Protein AF-N1UEZ7-F1 (afdb_monomer_lite)

pLDDT: mean 75.3, std 21.38, range [34.44, 98.44]

InterPro domains:
  IPR041517 Protease Do-like, PDZ domain [PF17815] (34-165)
  IPR046449 Protease Do-like, PDZ domain superfamily [G3DSA:3.20.190.20] (26-166)

Organism: NCBI:txid1049986

Radius of gyration: 21.27 Å; chains: 1; bounding box: 58×35×59 Å

Secondary structure (DSSP, 8-state):
-EEEEEEEETTEEEEEEEE----HHHHHHH-TT----EEETTEEEEE--HHHHHH-TTS-HHHHHHHHHHTTS-TTS-SSS-EEEEEE---TTTGGGGGGTTPBEEEETTB--SSHHHHHHHHHHHTTSEEEEEETTEEEEEEEEHHHHHHHHHHHHHHH--PPP-

Sequence (166 aa):
MILLRFLLQKRKNHKIEGTLKRIPTLDLYRQQNKSSSFLSGGLLFQPVNRALVGGDSRLESSLRYHYSYYIQDELYRFTDRDILLSGIYPDPLNSKYSGYRYKILESINDRTPSDLEDLKSLWKKFYGGTISLKFRGVNLPIVLDQDTIDKINIRIKKRFDVEADE

Foldseek 3Di:
DWDWDWDQDPNDTDTDIDDDDDDVVVVLVVPPPDQDWAAWLQFIKTQDHPVVLPPDPPQPPVLVVVVVVVVVPDPPPRGFAWMASQGGDDDPLCPVVRVRHGFTWQDKVPHRQRGPVSVLVVCVVCAQAKIWIDTPPDPHTDIDGNVSRVVSQVVCCVPPVDHHDD

Structure (mmCIF, N/CA/C/O backbone):
data_AF-N1UEZ7-F1
#
_entry.id   AF-N1UEZ7-F1
#
loop_
_atom_site.group_PDB
_atom_site.id
_atom_site.type_symbol
_atom_site.label_atom_id
_atom_site.label_alt_id
_atom_site.label_comp_id
_atom_site.label_asym_id
_atom_site.label_entity_id
_atom_site.label_seq_id
_atom_site.pdbx_PDB_ins_code
_atom_site.Cartn_x
_atom_site.Cartn_y
_atom_site.Cartn_z
_atom_site.occupancy
_atom_site.B_iso_or_equiv
_atom_site.auth_seq_id
_atom_site.auth_comp_id
_atom_site.auth_asym_id
_atom_site.auth_atom_id
_atom_site.pdbx_PDB_model_num
ATOM 1 N N . MET A 1 1 ? 38.808 6.621 -15.821 1.00 39.09 1 MET A N 1
ATOM 2 C CA . MET A 1 1 ? 39.854 5.579 -15.912 1.00 39.09 1 MET A CA 1
ATOM 3 C C . MET A 1 1 ? 39.765 4.954 -17.300 1.00 39.09 1 MET A C 1
ATOM 5 O O . MET A 1 1 ? 38.702 4.449 -17.642 1.00 39.09 1 MET A O 1
ATOM 9 N N . ILE A 1 2 ? 40.796 5.114 -18.137 1.00 34.44 2 ILE A N 1
ATOM 10 C CA . ILE A 1 2 ? 40.825 4.639 -19.535 1.00 34.44 2 ILE A CA 1
ATOM 11 C C . ILE A 1 2 ? 41.289 3.180 -19.531 1.00 34.44 2 ILE A C 1
ATOM 13 O O . ILE A 1 2 ? 42.268 2.861 -18.860 1.00 34.44 2 ILE A O 1
ATOM 17 N N . LEU A 1 3 ? 40.592 2.301 -20.253 1.00 44.53 3 LEU A N 1
ATOM 18 C CA . LEU A 1 3 ? 41.006 0.911 -20.435 1.00 44.53 3 LEU A CA 1
ATOM 19 C C . LEU A 1 3 ? 41.335 0.679 -21.907 1.00 44.53 3 LEU A C 1
ATOM 21 O O . LEU A 1 3 ? 40.509 0.930 -22.783 1.00 44.53 3 LEU A O 1
ATOM 25 N N . LEU A 1 4 ? 42.537 0.177 -22.161 1.00 37.84 4 LEU A N 1
ATOM 26 C CA . LEU A 1 4 ? 42.994 -0.204 -23.486 1.00 37.84 4 LEU A CA 1
ATOM 27 C C . LEU A 1 4 ? 42.606 -1.666 -23.744 1.00 37.84 4 LEU A C 1
ATOM 29 O O . LEU A 1 4 ? 43.018 -2.545 -22.988 1.00 37.84 4 LEU A O 1
ATOM 33 N N . ARG A 1 5 ? 41.831 -1.953 -24.795 1.00 49.28 5 ARG A N 1
ATOM 34 C CA . ARG A 1 5 ? 41.598 -3.336 -25.247 1.00 49.28 5 ARG A CA 1
ATOM 35 C C . ARG A 1 5 ? 42.150 -3.527 -26.653 1.00 49.28 5 ARG A C 1
ATOM 37 O O . ARG A 1 5 ? 41.913 -2.713 -27.541 1.00 49.28 5 ARG A O 1
ATOM 44 N N . PHE A 1 6 ? 42.874 -4.626 -26.839 1.00 46.47 6 PHE A N 1
ATOM 45 C CA . PHE A 1 6 ? 43.307 -5.103 -28.145 1.00 46.47 6 PHE A CA 1
ATOM 46 C C . PHE A 1 6 ? 42.233 -6.032 -28.703 1.00 46.47 6 PHE A C 1
ATOM 48 O O . PHE A 1 6 ? 41.879 -7.024 -28.067 1.00 46.47 6 PHE A O 1
ATOM 55 N N . LEU A 1 7 ? 41.710 -5.706 -29.883 1.00 48.00 7 LEU A N 1
ATOM 56 C CA . LEU A 1 7 ? 40.833 -6.593 -30.643 1.00 48.00 7 LEU A CA 1
ATOM 57 C C . LEU A 1 7 ? 41.600 -7.140 -31.847 1.00 48.00 7 LEU A C 1
ATOM 59 O O . LEU A 1 7 ? 42.233 -6.394 -32.599 1.00 48.00 7 LEU A O 1
ATOM 63 N N . LEU A 1 8 ? 41.531 -8.458 -32.022 1.00 43.78 8 LEU A N 1
ATOM 64 C CA . LEU A 1 8 ? 42.061 -9.163 -33.183 1.00 43.78 8 LEU A CA 1
ATOM 65 C C . LEU A 1 8 ? 40.920 -9.393 -34.170 1.00 43.78 8 LEU A C 1
ATOM 67 O O . LEU A 1 8 ? 40.108 -10.298 -34.003 1.00 43.78 8 LEU A O 1
ATOM 71 N N . GLN A 1 9 ? 40.876 -8.578 -35.223 1.00 45.50 9 GLN A N 1
ATOM 72 C CA . GLN A 1 9 ? 39.974 -8.773 -36.355 1.00 45.50 9 GLN A CA 1
ATOM 73 C C . GLN A 1 9 ? 40.823 -8.979 -37.614 1.00 45.50 9 GLN A C 1
ATOM 75 O O . GLN A 1 9 ? 41.707 -8.177 -37.915 1.00 45.50 9 GLN A O 1
ATOM 80 N N . LYS A 1 10 ? 40.614 -10.101 -38.322 1.00 48.75 10 LYS A N 1
ATOM 81 C CA . LYS A 1 10 ? 41.390 -10.501 -39.519 1.00 48.75 10 LYS A CA 1
ATOM 82 C C . LYS A 1 10 ? 42.925 -10.449 -39.334 1.00 48.75 10 LYS A C 1
ATOM 84 O O . LYS A 1 10 ? 43.635 -9.931 -40.190 1.00 48.75 10 LYS A O 1
ATOM 89 N N . ARG A 1 11 ? 43.448 -10.984 -38.218 1.00 54.59 11 ARG A N 1
ATOM 90 C CA . ARG A 1 11 ? 44.898 -11.047 -37.894 1.00 54.59 11 ARG A CA 1
ATOM 91 C C . ARG A 1 11 ? 45.637 -9.692 -37.873 1.00 54.59 11 ARG A C 1
ATOM 93 O O . ARG A 1 11 ? 46.863 -9.674 -37.920 1.00 54.59 11 ARG A O 1
ATOM 100 N N . LYS A 1 12 ? 44.928 -8.562 -37.771 1.00 53.41 12 LYS A N 1
ATOM 101 C CA . LYS A 1 12 ? 45.529 -7.241 -37.538 1.00 53.41 12 LYS A CA 1
ATOM 102 C C . LYS A 1 12 ? 45.123 -6.718 -36.163 1.00 53.41 12 LYS A C 1
ATOM 104 O O . LYS A 1 12 ? 43.938 -6.705 -35.821 1.00 53.41 12 LYS A O 1
ATOM 109 N N . ASN A 1 13 ? 46.119 -6.294 -35.388 1.00 53.78 13 ASN A N 1
ATOM 110 C CA . ASN A 1 13 ? 45.921 -5.714 -34.064 1.00 53.78 13 ASN A CA 1
ATOM 111 C C . ASN A 1 13 ? 45.390 -4.289 -34.209 1.00 53.78 13 ASN A C 1
ATOM 113 O O . ASN A 1 13 ? 46.063 -3.440 -34.790 1.00 53.78 13 ASN A O 1
ATOM 117 N N . HIS A 1 14 ? 44.206 -4.030 -33.659 1.00 56.16 14 HIS A N 1
ATOM 118 C CA . HIS A 1 14 ? 43.646 -2.685 -33.579 1.00 56.16 14 HIS A CA 1
ATOM 119 C C . HIS A 1 14 ? 43.620 -2.247 -32.114 1.00 56.16 14 HIS A C 1
ATOM 121 O O . HIS A 1 14 ? 43.072 -2.944 -31.255 1.00 56.16 14 HIS A O 1
ATOM 127 N N . LYS A 1 15 ? 44.247 -1.101 -31.832 1.00 53.00 15 LYS A N 1
ATOM 128 C CA . LYS A 1 15 ? 44.204 -0.435 -30.528 1.00 53.00 15 LYS A CA 1
ATOM 129 C C . LYS A 1 15 ? 43.019 0.522 -30.542 1.00 53.00 15 LYS A C 1
ATOM 131 O O . LYS A 1 15 ? 42.994 1.446 -31.348 1.00 53.00 15 LYS A O 1
ATOM 136 N N . ILE A 1 16 ? 42.041 0.274 -29.677 1.00 63.47 16 ILE A N 1
ATOM 137 C CA . ILE A 1 16 ? 40.840 1.104 -29.563 1.00 63.47 16 ILE A CA 1
ATOM 138 C C . ILE A 1 16 ? 40.817 1.700 -28.160 1.00 63.47 16 ILE A C 1
ATOM 140 O O . ILE A 1 16 ? 40.946 0.977 -27.168 1.00 63.47 16 ILE A O 1
ATOM 144 N N . GLU A 1 17 ? 40.669 3.017 -28.082 1.00 55.16 17 GLU A N 1
ATOM 145 C CA . GLU A 1 17 ? 40.492 3.741 -26.827 1.00 55.16 17 GLU A CA 1
ATOM 146 C C . GLU A 1 17 ? 39.006 4.040 -26.640 1.00 55.16 17 GLU A C 1
ATOM 148 O O . GLU A 1 17 ? 38.360 4.630 -27.503 1.00 55.16 17 GLU A O 1
ATOM 153 N N . GLY A 1 18 ? 38.447 3.576 -25.523 1.00 56.31 18 GLY A N 1
ATOM 154 C CA . GLY A 1 18 ? 37.042 3.762 -25.186 1.00 56.31 18 GLY A CA 1
ATOM 155 C C . GLY A 1 18 ? 36.889 4.214 -23.743 1.00 56.31 18 GLY A C 1
ATOM 156 O O . GLY A 1 18 ? 37.537 3.693 -22.832 1.00 56.31 18 GLY A O 1
ATOM 157 N N . THR A 1 19 ? 36.015 5.190 -23.515 1.00 52.69 19 THR A N 1
ATOM 158 C CA . THR A 1 19 ? 35.645 5.605 -22.164 1.00 52.69 19 THR A CA 1
ATOM 159 C C . THR A 1 19 ? 34.765 4.527 -21.537 1.00 52.69 19 THR A C 1
ATOM 161 O O . THR A 1 19 ? 33.684 4.227 -22.046 1.00 52.69 19 THR A O 1
ATOM 164 N N . LEU A 1 20 ? 35.212 3.949 -20.419 1.00 54.94 20 LEU A N 1
ATOM 165 C CA . LEU A 1 20 ? 34.382 3.049 -19.621 1.00 54.94 20 LEU A CA 1
ATOM 166 C C . LEU A 1 20 ? 33.157 3.818 -19.116 1.00 54.94 20 LEU A C 1
ATOM 168 O O . LEU A 1 20 ? 33.278 4.730 -18.297 1.00 54.94 20 LEU A O 1
ATOM 172 N N . LYS A 1 21 ? 31.977 3.443 -19.608 1.00 63.34 21 LYS A N 1
ATOM 173 C CA . LYS A 1 21 ? 30.705 3.919 -19.069 1.00 63.34 21 LYS A CA 1
ATOM 174 C C . LYS A 1 21 ? 30.321 3.039 -17.888 1.00 63.34 21 LYS A C 1
ATOM 176 O O . LYS A 1 21 ? 30.410 1.814 -17.969 1.00 63.34 21 LYS A O 1
ATOM 181 N N . ARG A 1 22 ? 29.894 3.668 -16.790 1.00 55.78 22 ARG A N 1
ATOM 182 C CA . ARG A 1 22 ? 29.263 2.961 -15.671 1.00 55.78 22 ARG A CA 1
ATOM 183 C C . ARG A 1 22 ? 28.084 2.165 -16.223 1.00 55.78 22 ARG A C 1
ATOM 185 O O . ARG A 1 22 ? 27.300 2.713 -16.993 1.00 55.78 22 ARG A O 1
ATOM 192 N N . ILE A 1 23 ? 27.980 0.896 -15.841 1.00 61.25 23 ILE A N 1
ATOM 193 C CA . ILE A 1 23 ? 26.862 0.038 -16.226 1.00 61.25 23 ILE A CA 1
ATOM 194 C C . ILE A 1 23 ? 25.848 0.090 -15.074 1.00 61.25 23 ILE A C 1
ATOM 196 O O . ILE A 1 23 ? 26.120 -0.511 -14.034 1.00 61.25 23 ILE A O 1
ATOM 200 N N . PRO A 1 24 ? 24.700 0.784 -15.216 1.00 54.84 24 PRO A N 1
ATOM 201 C CA . PRO A 1 24 ? 23.722 0.933 -14.129 1.00 54.84 24 PRO A CA 1
ATOM 202 C C . PRO A 1 24 ? 23.181 -0.415 -13.630 1.00 54.84 24 PRO A C 1
ATOM 204 O O . PRO A 1 24 ? 22.764 -0.554 -12.488 1.00 54.84 24 PRO A O 1
ATOM 207 N N . THR A 1 25 ? 23.244 -1.445 -14.476 1.00 51.88 25 THR A N 1
ATOM 208 C CA . THR A 1 25 ? 22.765 -2.796 -14.173 1.00 51.88 25 THR A CA 1
ATOM 209 C C . THR A 1 25 ? 23.556 -3.474 -13.058 1.00 51.88 25 THR A C 1
ATOM 211 O O . THR A 1 25 ? 22.995 -4.301 -12.348 1.00 51.88 25 THR A O 1
ATOM 214 N N . LEU A 1 26 ? 24.832 -3.114 -12.867 1.00 55.41 26 LEU A N 1
ATOM 215 C CA . LEU A 1 26 ? 25.666 -3.644 -11.784 1.00 55.41 26 LEU A CA 1
ATOM 216 C C . LEU A 1 26 ? 25.276 -3.067 -10.417 1.00 55.41 26 LEU A C 1
ATOM 218 O O . LEU A 1 26 ? 25.460 -3.738 -9.403 1.00 55.41 26 LEU A O 1
ATOM 222 N N . ASP A 1 27 ? 24.699 -1.862 -10.378 1.00 53.34 27 ASP A N 1
ATOM 223 C CA . ASP A 1 27 ? 24.235 -1.243 -9.132 1.00 53.34 27 ASP A CA 1
ATOM 224 C C . ASP A 1 27 ? 23.016 -1.985 -8.551 1.00 53.34 27 ASP A C 1
ATOM 226 O O . ASP A 1 27 ? 22.900 -2.113 -7.332 1.00 53.34 27 ASP A O 1
ATOM 230 N N . LEU A 1 28 ? 22.188 -2.592 -9.410 1.00 45.84 28 LEU A N 1
ATOM 231 C CA . LEU A 1 28 ? 21.042 -3.421 -9.011 1.00 45.84 28 LEU A CA 1
ATOM 232 C C . LEU A 1 28 ? 21.456 -4.678 -8.230 1.00 45.84 28 LEU A C 1
ATOM 234 O O . LEU A 1 28 ? 20.733 -5.131 -7.348 1.00 45.84 28 LEU A O 1
ATOM 238 N N . TYR A 1 29 ? 22.636 -5.239 -8.518 1.00 46.00 29 TYR A N 1
ATOM 239 C CA . TYR A 1 29 ? 23.181 -6.382 -7.770 1.00 46.00 29 TYR A CA 1
ATOM 240 C C . TYR A 1 29 ? 23.750 -5.975 -6.406 1.00 46.00 29 TYR A C 1
ATOM 242 O O . TYR A 1 29 ? 23.945 -6.824 -5.537 1.00 46.00 29 TYR A O 1
ATOM 250 N N . ARG A 1 30 ? 24.028 -4.679 -6.217 1.00 48.84 30 ARG A N 1
ATOM 251 C CA . ARG A 1 30 ? 24.684 -4.124 -5.030 1.00 48.84 30 ARG A CA 1
ATOM 252 C C . ARG A 1 30 ? 23.685 -3.652 -3.963 1.00 48.84 30 ARG A C 1
ATOM 254 O O . ARG A 1 30 ? 24.064 -3.514 -2.803 1.00 48.84 30 ARG A O 1
ATOM 261 N N . GLN A 1 31 ? 22.411 -3.472 -4.320 1.00 47.75 31 GLN A N 1
ATOM 262 C CA . GLN A 1 31 ? 21.308 -3.068 -3.432 1.00 47.75 31 GLN A CA 1
ATOM 263 C C . GLN A 1 31 ? 20.775 -4.197 -2.515 1.00 47.75 31 GLN A C 1
ATOM 265 O O . GLN A 1 31 ? 19.592 -4.242 -2.194 1.00 47.75 31 GLN A O 1
ATOM 270 N N . GLN A 1 32 ? 21.624 -5.112 -2.037 1.00 45.09 32 GLN A N 1
ATOM 271 C CA . GLN A 1 32 ? 21.175 -6.193 -1.142 1.00 45.09 32 GLN A CA 1
ATOM 272 C C . GLN A 1 32 ? 20.860 -5.747 0.299 1.00 45.09 32 GLN A C 1
ATOM 274 O O . GLN A 1 32 ? 20.269 -6.521 1.040 1.00 45.09 32 GLN A O 1
ATOM 279 N N . ASN A 1 33 ? 21.189 -4.515 0.712 1.00 40.72 33 ASN A N 1
ATOM 280 C CA . ASN A 1 33 ? 21.233 -4.184 2.147 1.00 40.72 33 ASN A CA 1
ATOM 281 C C . ASN A 1 33 ? 20.225 -3.142 2.651 1.00 40.72 33 ASN A C 1
ATOM 283 O O . ASN A 1 33 ? 20.297 -2.761 3.817 1.00 40.72 33 ASN A O 1
ATOM 287 N N . LYS A 1 34 ? 19.272 -2.683 1.832 1.00 47.44 34 LYS A N 1
ATOM 288 C CA . LYS A 1 34 ? 18.143 -1.887 2.341 1.00 47.44 34 LYS A CA 1
ATOM 289 C C . LYS A 1 34 ? 16.982 -1.914 1.355 1.00 47.44 34 LYS A C 1
ATOM 291 O O . LYS A 1 34 ? 16.782 -0.969 0.602 1.00 47.44 34 LYS A O 1
ATOM 296 N N . SER A 1 35 ? 16.218 -3.003 1.333 1.00 54.59 35 SER A N 1
ATOM 297 C CA . SER A 1 35 ? 14.872 -2.947 0.763 1.00 54.59 35 SER A CA 1
ATOM 298 C C . SER A 1 35 ? 14.052 -2.006 1.645 1.00 54.59 35 SER A C 1
ATOM 300 O O . SER A 1 35 ? 13.543 -2.432 2.681 1.00 54.59 35 SER A O 1
ATOM 302 N N . SER A 1 36 ? 13.999 -0.715 1.301 1.00 77.19 36 SER A N 1
ATOM 303 C CA . SER A 1 36 ? 13.060 0.194 1.944 1.00 77.19 36 SER A CA 1
ATOM 304 C C . SER A 1 36 ? 11.659 -0.325 1.632 1.00 77.19 36 SER A C 1
ATOM 306 O O . SER A 1 36 ? 11.319 -0.593 0.482 1.00 77.19 36 SER A O 1
ATOM 308 N N . SER A 1 37 ? 10.881 -0.588 2.672 1.00 88.25 37 SER A N 1
ATOM 309 C CA . SER A 1 37 ? 9.438 -0.764 2.568 1.00 88.25 37 SER A CA 1
ATOM 310 C C . SER A 1 37 ? 8.760 0.539 2.977 1.00 88.25 37 SER A C 1
ATOM 312 O O . SER A 1 37 ? 9.414 1.450 3.490 1.00 88.25 37 SER A O 1
ATOM 314 N N . PHE A 1 38 ? 7.463 0.627 2.725 1.00 94.12 38 PHE A N 1
ATOM 315 C CA . PHE A 1 38 ? 6.606 1.680 3.245 1.00 94.12 38 PHE A CA 1
ATOM 316 C C . PHE A 1 38 ? 5.326 1.053 3.803 1.00 94.12 38 PHE A C 1
ATOM 318 O O . PHE A 1 38 ? 4.648 0.326 3.080 1.00 94.12 38 PHE A O 1
ATOM 325 N N . LEU A 1 39 ? 5.013 1.285 5.075 1.00 94.88 39 LEU A N 1
ATOM 326 C CA . LEU A 1 39 ? 3.849 0.745 5.769 1.00 94.88 39 LEU A CA 1
ATOM 327 C C . LEU A 1 39 ? 2.959 1.871 6.286 1.00 94.88 39 LEU A C 1
ATOM 329 O O . LEU A 1 39 ? 3.338 2.565 7.216 1.00 94.88 39 LEU A O 1
ATOM 333 N N . SER A 1 40 ? 1.732 1.987 5.784 1.00 96.12 40 SER A N 1
ATOM 334 C CA . SER A 1 40 ? 0.744 2.906 6.364 1.00 96.12 40 SER A CA 1
ATOM 335 C C . SER A 1 40 ? -0.682 2.439 6.072 1.00 96.12 40 SER A C 1
ATOM 337 O O . SER A 1 40 ? -0.934 1.773 5.065 1.00 96.12 40 SER A O 1
ATOM 339 N N . GLY A 1 41 ? -1.622 2.672 6.992 1.00 95.31 41 GLY A N 1
ATOM 340 C CA . GLY A 1 41 ? -2.988 2.131 6.908 1.00 95.31 41 GLY A CA 1
ATOM 341 C C . GLY A 1 41 ? -3.026 0.595 6.868 1.00 95.31 41 GLY A C 1
ATOM 342 O O . GLY A 1 41 ? -3.959 -0.013 6.339 1.00 95.31 41 GLY A O 1
ATOM 343 N N . GLY A 1 42 ? -1.972 -0.049 7.378 1.00 95.25 42 GLY A N 1
ATOM 344 C CA . GLY A 1 42 ? -1.751 -1.490 7.282 1.00 95.25 42 GLY A CA 1
ATOM 345 C C . GLY A 1 42 ? -1.371 -2.011 5.900 1.00 95.25 42 GLY A C 1
ATOM 346 O O . GLY A 1 42 ? -1.277 -3.224 5.734 1.00 95.25 42 GLY A O 1
ATOM 347 N N . LEU A 1 43 ? -1.133 -1.138 4.924 1.00 96.94 43 LEU A N 1
ATOM 348 C CA . LEU A 1 43 ? -0.697 -1.489 3.577 1.00 96.94 43 LEU A CA 1
ATOM 349 C C . LEU A 1 43 ? 0.831 -1.451 3.513 1.00 96.94 43 LEU A C 1
ATOM 351 O O . LEU A 1 43 ? 1.423 -0.406 3.766 1.00 96.94 43 LEU A O 1
ATOM 355 N N . LEU A 1 44 ? 1.462 -2.582 3.188 1.00 94.88 44 LEU A N 1
ATOM 356 C CA . LEU A 1 44 ? 2.915 -2.700 3.074 1.00 94.88 44 LEU A CA 1
ATOM 357 C C . LEU A 1 44 ? 3.331 -2.664 1.602 1.00 94.88 44 LEU A C 1
ATOM 359 O O . LEU A 1 44 ? 3.057 -3.600 0.849 1.00 94.88 44 LEU A O 1
ATOM 363 N N . PHE A 1 45 ? 4.024 -1.601 1.216 1.00 94.12 45 PHE A N 1
ATOM 364 C CA . PHE A 1 45 ? 4.549 -1.379 -0.121 1.00 94.12 45 PHE A CA 1
ATOM 365 C C . PHE A 1 45 ? 6.043 -1.666 -0.196 1.00 94.12 45 PHE A C 1
ATOM 367 O O . PHE A 1 45 ? 6.809 -1.318 0.706 1.00 94.12 45 PHE A O 1
ATOM 374 N N . GLN A 1 46 ? 6.467 -2.281 -1.297 1.00 88.81 46 GLN A N 1
ATOM 375 C CA . GLN A 1 46 ? 7.870 -2.561 -1.591 1.00 88.81 46 GLN A CA 1
ATOM 376 C C . GLN A 1 46 ? 8.153 -2.335 -3.082 1.00 88.81 46 GLN A C 1
ATOM 378 O O . GLN A 1 46 ? 7.276 -2.607 -3.908 1.00 88.81 46 GLN A O 1
ATOM 383 N N . PRO A 1 47 ? 9.362 -1.881 -3.458 1.00 86.12 47 PRO A N 1
ATOM 384 C CA . PRO A 1 47 ? 9.783 -1.894 -4.850 1.00 86.12 47 PRO A CA 1
ATOM 385 C C . PRO A 1 47 ? 9.766 -3.330 -5.368 1.00 86.12 47 PRO A C 1
ATOM 387 O O . PRO A 1 47 ? 10.195 -4.258 -4.673 1.00 86.12 47 PRO A O 1
ATOM 390 N N . VAL A 1 48 ? 9.309 -3.527 -6.600 1.00 76.38 48 VAL A N 1
ATOM 391 C CA . VAL A 1 48 ? 9.457 -4.826 -7.253 1.00 76.38 48 VAL A CA 1
ATOM 392 C C . VAL A 1 48 ? 10.947 -5.088 -7.468 1.00 76.38 48 VAL A C 1
ATOM 394 O O . VAL A 1 48 ? 11.610 -4.407 -8.246 1.00 76.38 48 VAL A O 1
ATOM 397 N N . ASN A 1 49 ? 11.483 -6.108 -6.800 1.00 64.19 49 ASN A N 1
ATOM 398 C CA . ASN A 1 49 ? 12.830 -6.609 -7.045 1.00 64.19 49 ASN A CA 1
ATOM 399 C C . ASN A 1 49 ? 12.787 -8.102 -7.410 1.00 64.19 49 ASN A C 1
ATOM 401 O O . ASN A 1 49 ? 11.830 -8.819 -7.108 1.00 64.19 49 ASN A O 1
ATOM 405 N N . ARG A 1 50 ? 13.842 -8.598 -8.071 1.00 50.69 50 ARG A N 1
ATOM 406 C CA . ARG A 1 50 ? 13.918 -10.016 -8.478 1.00 50.69 50 ARG A CA 1
ATOM 407 C C . ARG A 1 50 ? 13.928 -10.982 -7.284 1.00 50.69 50 ARG A C 1
ATOM 409 O O . ARG A 1 50 ? 13.559 -12.139 -7.456 1.00 50.69 50 ARG A O 1
ATOM 416 N N . ALA A 1 51 ? 14.331 -10.524 -6.095 1.00 49.66 51 ALA A N 1
ATOM 417 C CA . ALA A 1 51 ? 14.386 -11.350 -4.890 1.00 49.66 51 ALA A CA 1
ATOM 418 C C . ALA A 1 51 ? 12.986 -11.737 -4.381 1.00 49.66 51 ALA A C 1
ATOM 420 O O . ALA A 1 51 ? 12.802 -12.863 -3.926 1.00 49.66 51 ALA A O 1
ATOM 421 N N . LEU A 1 52 ? 11.986 -10.859 -4.537 1.00 52.97 52 LEU A N 1
ATOM 422 C CA . LEU A 1 52 ? 10.592 -11.172 -4.209 1.00 52.97 52 LEU A CA 1
ATOM 423 C C . LEU A 1 52 ? 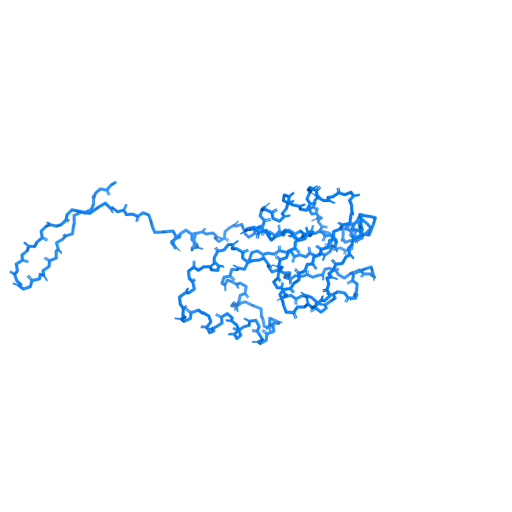10.057 -12.308 -5.092 1.00 52.97 52 LEU A C 1
ATOM 425 O O . LEU A 1 52 ? 9.497 -13.269 -4.576 1.00 52.97 52 LEU A O 1
ATOM 429 N N . VAL A 1 53 ? 10.316 -12.264 -6.403 1.00 53.44 53 VAL A N 1
ATOM 430 C CA . VAL A 1 53 ? 9.820 -13.256 -7.381 1.00 53.44 53 VAL A CA 1
ATOM 431 C C . VAL A 1 53 ? 10.392 -14.667 -7.151 1.00 53.44 53 VAL A C 1
ATOM 433 O O . VAL A 1 53 ? 9.729 -15.654 -7.471 1.00 53.44 53 VAL A O 1
ATOM 436 N N . GLY A 1 54 ? 11.595 -14.782 -6.577 1.00 46.72 54 GLY A N 1
ATOM 437 C CA . GLY A 1 54 ? 12.259 -16.068 -6.328 1.00 46.72 54 GLY A CA 1
ATOM 438 C C . GLY A 1 54 ? 11.969 -16.724 -4.970 1.00 46.72 54 GLY A C 1
ATOM 439 O O . GLY A 1 54 ? 12.257 -17.908 -4.820 1.00 46.72 54 GLY A O 1
ATOM 440 N N . GLY A 1 55 ? 11.437 -15.985 -3.986 1.00 45.81 55 GLY A N 1
ATOM 441 C CA . GLY A 1 55 ? 11.429 -16.417 -2.579 1.00 45.81 55 GLY A CA 1
ATOM 442 C C . GLY A 1 55 ? 10.080 -16.845 -1.990 1.00 45.81 55 GLY A C 1
ATOM 443 O O . GLY A 1 55 ? 10.069 -17.646 -1.057 1.00 45.81 55 GLY A O 1
ATOM 444 N N . ASP A 1 56 ? 8.946 -16.350 -2.503 1.00 49.78 56 ASP A N 1
ATOM 445 C CA . ASP A 1 56 ? 7.632 -16.604 -1.891 1.00 49.78 56 ASP A CA 1
ATOM 446 C C . ASP A 1 56 ? 6.729 -17.483 -2.776 1.00 49.78 56 ASP A C 1
ATOM 448 O O . ASP A 1 56 ? 6.235 -17.086 -3.835 1.00 49.78 56 ASP A O 1
ATOM 452 N N . SER A 1 57 ? 6.478 -18.707 -2.301 1.00 48.38 57 SER A N 1
ATOM 453 C CA . SER A 1 57 ? 5.581 -19.685 -2.929 1.00 48.38 57 SER A CA 1
ATOM 454 C C . SER A 1 57 ? 4.105 -19.262 -2.945 1.00 48.38 57 SER A C 1
ATOM 456 O O . SER A 1 57 ? 3.308 -19.928 -3.607 1.00 48.38 57 SER A O 1
ATOM 458 N N . ARG A 1 58 ? 3.744 -18.153 -2.287 1.00 51.47 58 ARG A N 1
ATOM 459 C CA . ARG A 1 58 ? 2.392 -17.571 -2.258 1.00 51.47 58 ARG A CA 1
ATOM 460 C C . ARG A 1 58 ? 2.176 -16.440 -3.257 1.00 51.47 58 ARG A C 1
ATOM 462 O O . ARG A 1 58 ? 1.043 -15.984 -3.391 1.00 51.47 58 ARG A O 1
ATOM 469 N N . LEU A 1 59 ? 3.218 -16.000 -3.970 1.00 54.78 59 LEU A N 1
ATOM 470 C CA . LEU A 1 59 ? 3.028 -15.101 -5.106 1.00 54.78 59 LEU A CA 1
ATOM 471 C C . LEU A 1 59 ? 2.162 -15.825 -6.126 1.00 54.78 59 LEU A C 1
ATOM 473 O O . LEU A 1 59 ? 2.534 -16.915 -6.579 1.00 54.78 59 LEU A O 1
ATOM 477 N N . GLU A 1 60 ? 1.005 -15.244 -6.447 1.00 55.91 60 GLU A N 1
ATOM 478 C CA . GLU A 1 60 ? 0.091 -15.821 -7.424 1.00 55.91 60 GLU A CA 1
ATOM 479 C C . GLU A 1 60 ? 0.852 -16.233 -8.686 1.00 55.91 60 GLU A C 1
ATOM 481 O O . GLU A 1 60 ? 1.739 -15.518 -9.168 1.00 55.91 60 GLU A O 1
ATOM 486 N N . SER A 1 61 ? 0.458 -17.369 -9.261 1.00 55.47 61 SER A N 1
ATOM 487 C CA . SER A 1 61 ? 0.953 -17.823 -10.559 1.00 55.47 61 SER A CA 1
ATOM 488 C C . SER A 1 61 ? 0.829 -16.738 -11.631 1.00 55.47 61 SER A C 1
ATOM 490 O O . SER A 1 61 ? 1.648 -16.717 -12.535 1.00 55.47 61 SER A O 1
ATOM 492 N N . SER A 1 62 ? -0.124 -15.804 -11.504 1.00 55.09 62 SER A N 1
ATOM 493 C CA . SER A 1 62 ? -0.293 -14.641 -12.384 1.00 55.09 62 SER A CA 1
ATOM 494 C C . SER A 1 62 ? 0.895 -13.671 -12.325 1.00 55.09 62 SER A C 1
ATOM 496 O O . SER A 1 62 ? 1.405 -13.269 -13.367 1.00 55.09 62 SER A O 1
ATOM 498 N N . LEU A 1 63 ? 1.392 -13.345 -11.128 1.00 57.34 63 LEU A N 1
ATOM 499 C CA . LEU A 1 63 ? 2.543 -12.464 -10.936 1.00 57.34 63 LEU A CA 1
ATOM 500 C C . LEU A 1 63 ? 3.837 -13.180 -11.329 1.00 57.34 63 LEU A C 1
ATOM 502 O O . LEU A 1 63 ? 4.678 -12.604 -12.015 1.00 57.34 63 LEU A O 1
ATOM 506 N N . ARG A 1 64 ? 3.973 -14.461 -10.960 1.00 59.31 64 ARG A N 1
ATOM 507 C CA . ARG A 1 64 ? 5.108 -15.282 -11.398 1.00 59.31 64 ARG A CA 1
ATOM 508 C C . ARG A 1 64 ? 5.153 -15.425 -12.911 1.00 59.31 64 ARG A C 1
ATOM 510 O O . ARG A 1 64 ? 6.215 -15.191 -13.459 1.00 59.31 64 ARG A O 1
ATOM 517 N N . TYR A 1 65 ? 4.027 -15.713 -13.564 1.00 53.09 65 TYR A N 1
ATOM 518 C CA . TYR A 1 65 ? 3.906 -15.792 -15.021 1.00 53.09 65 TYR A CA 1
ATOM 519 C C . TYR A 1 65 ? 4.203 -14.446 -15.687 1.00 53.09 65 TYR A C 1
ATOM 521 O O . TYR A 1 65 ? 4.984 -14.391 -16.635 1.00 53.09 65 TYR A O 1
ATOM 529 N N . HIS A 1 66 ? 3.631 -13.356 -15.159 1.00 54.72 66 HIS A N 1
ATOM 530 C CA . HIS A 1 66 ? 3.889 -12.009 -15.657 1.00 54.72 66 HIS A CA 1
ATOM 531 C C . HIS A 1 66 ? 5.386 -11.710 -15.612 1.00 54.72 66 HIS A C 1
ATOM 533 O O . HIS A 1 66 ? 5.952 -11.403 -16.649 1.00 54.72 66 HIS A O 1
ATOM 539 N N . TYR A 1 67 ? 6.064 -11.901 -14.477 1.00 53.25 67 TYR A N 1
ATOM 540 C CA . TYR A 1 67 ? 7.495 -11.606 -14.382 1.00 53.25 67 TYR A CA 1
ATOM 541 C C . TYR A 1 67 ? 8.399 -12.657 -15.041 1.00 53.25 67 TYR A C 1
ATOM 543 O O . TYR A 1 67 ? 9.443 -12.280 -15.558 1.00 53.25 67 TYR A O 1
ATOM 551 N N . SER A 1 68 ? 8.037 -13.942 -15.095 1.00 51.16 68 SER A N 1
ATOM 552 C CA . SER A 1 68 ? 8.878 -14.977 -15.715 1.00 51.16 68 SER A CA 1
ATOM 553 C C . SER A 1 68 ? 8.967 -14.834 -17.234 1.00 51.16 68 SER A C 1
ATOM 555 O O . SER A 1 68 ? 10.046 -15.039 -17.781 1.00 51.16 68 SER A O 1
ATOM 557 N N . TYR A 1 69 ? 7.878 -14.437 -17.906 1.00 43.94 69 TYR A N 1
ATOM 558 C CA . TYR A 1 69 ? 7.888 -14.181 -19.354 1.00 43.94 69 TYR A CA 1
ATOM 559 C C . TYR A 1 69 ? 8.434 -12.801 -19.705 1.00 43.94 69 TYR A C 1
ATOM 561 O O . TYR A 1 69 ? 9.159 -12.657 -20.685 1.00 43.94 69 TYR A O 1
ATOM 569 N N . TYR A 1 70 ? 8.173 -11.792 -18.872 1.00 43.56 70 TYR A N 1
ATOM 570 C CA . TYR A 1 70 ? 8.713 -10.459 -19.120 1.00 43.56 70 TYR A CA 1
ATOM 571 C C . TYR A 1 70 ? 10.253 -10.465 -19.060 1.00 43.56 70 TYR A C 1
ATOM 573 O O . TYR A 1 70 ? 10.891 -9.654 -19.727 1.00 43.56 70 TYR A O 1
ATOM 581 N N . ILE A 1 71 ? 10.873 -11.350 -18.253 1.00 46.72 71 ILE A N 1
ATOM 582 C CA . ILE A 1 71 ? 12.342 -11.443 -18.086 1.00 46.72 71 ILE A CA 1
ATOM 583 C C . ILE A 1 71 ? 13.058 -11.783 -19.405 1.00 46.72 71 ILE A C 1
ATOM 585 O O . ILE A 1 71 ? 14.231 -11.431 -19.548 1.00 46.72 71 ILE A O 1
ATOM 589 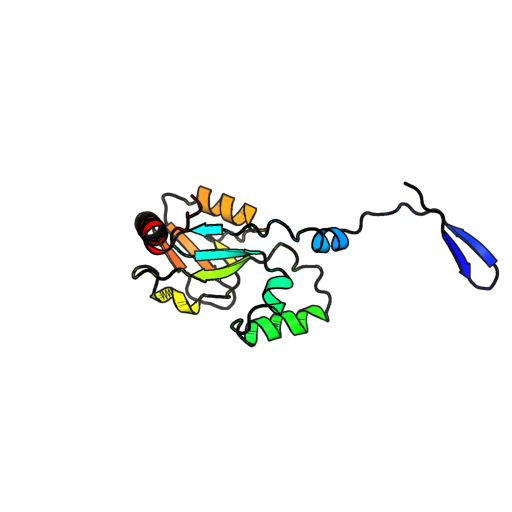N N . GLN A 1 72 ? 12.373 -12.404 -20.372 1.00 42.50 72 GLN A N 1
ATOM 590 C CA . GLN A 1 72 ? 12.954 -12.787 -21.662 1.00 42.50 72 GLN A CA 1
ATOM 591 C C . GLN A 1 72 ? 12.956 -11.662 -22.716 1.00 42.50 72 GLN A C 1
ATOM 593 O O . GLN A 1 72 ? 13.904 -11.605 -23.496 1.00 42.50 72 GLN A O 1
ATOM 598 N N . ASP A 1 73 ? 12.005 -10.722 -22.681 1.00 42.81 73 ASP A N 1
ATOM 599 C CA . ASP A 1 73 ? 11.784 -9.731 -23.754 1.00 42.81 73 ASP A CA 1
ATOM 600 C C . ASP A 1 73 ? 12.146 -8.279 -23.348 1.00 42.81 73 ASP A C 1
ATOM 602 O O . ASP A 1 73 ? 11.346 -7.360 -23.459 1.00 42.81 73 ASP A O 1
ATOM 606 N N . GLU A 1 74 ? 13.386 -8.033 -22.905 1.00 43.78 74 GLU A N 1
ATOM 607 C CA . GLU A 1 74 ? 13.930 -6.676 -22.631 1.00 43.78 74 GLU A CA 1
ATOM 608 C C . GLU A 1 74 ? 13.440 -5.970 -21.340 1.00 43.78 74 GLU A C 1
ATOM 610 O O . GLU A 1 74 ? 13.075 -4.789 -21.305 1.00 43.78 74 GLU A O 1
ATOM 615 N N . LEU A 1 75 ? 13.558 -6.662 -20.206 1.00 44.81 75 LEU A N 1
ATOM 616 C CA . LEU A 1 75 ? 13.226 -6.185 -18.854 1.00 44.81 75 LEU A CA 1
ATOM 617 C C . LEU A 1 75 ? 14.260 -5.202 -18.245 1.00 44.81 75 LEU A C 1
ATOM 619 O O . LEU A 1 75 ? 14.692 -5.349 -17.104 1.00 44.81 75 LEU A O 1
ATOM 623 N N . TYR A 1 76 ? 14.673 -4.173 -18.988 1.00 42.34 76 TYR A N 1
ATOM 624 C CA . TYR A 1 76 ? 15.478 -3.063 -18.441 1.00 42.34 76 TYR A CA 1
ATOM 625 C C . TYR A 1 76 ? 14.624 -1.908 -17.883 1.00 42.34 76 TYR A C 1
ATOM 627 O O . TYR A 1 76 ? 15.169 -0.972 -17.306 1.00 42.34 76 TYR A O 1
ATOM 635 N N . ARG A 1 77 ? 13.288 -1.955 -18.027 1.00 46.03 77 ARG A N 1
ATOM 636 C CA . ARG A 1 77 ? 12.370 -0.873 -17.600 1.00 46.03 77 ARG A CA 1
ATOM 637 C C . ARG A 1 77 ? 11.677 -1.074 -16.241 1.00 46.03 77 ARG A C 1
ATOM 639 O O . ARG A 1 77 ? 11.043 -0.135 -15.774 1.00 46.03 77 ARG A O 1
ATOM 646 N N . PHE A 1 78 ? 11.795 -2.245 -15.607 1.00 48.78 78 PHE A N 1
ATOM 647 C CA . PHE A 1 78 ? 11.071 -2.584 -14.360 1.00 48.78 78 PHE A CA 1
ATOM 648 C C . PHE A 1 78 ? 11.911 -2.485 -13.089 1.00 48.78 78 PHE A C 1
ATOM 650 O O . PHE A 1 78 ? 11.467 -2.880 -12.017 1.00 48.78 78 PHE A O 1
ATOM 657 N N . THR A 1 79 ? 13.136 -1.990 -13.183 1.00 50.91 79 THR A N 1
ATOM 658 C CA . THR A 1 79 ? 13.987 -1.822 -12.010 1.00 50.91 79 THR A CA 1
ATOM 659 C C . THR A 1 79 ? 13.691 -0.446 -11.415 1.00 50.91 79 THR A C 1
ATOM 661 O O . THR A 1 79 ? 13.911 0.565 -12.078 1.00 50.91 79 THR A O 1
ATOM 664 N N . ASP A 1 80 ? 13.107 -0.456 -10.216 1.00 55.16 80 ASP A N 1
ATOM 665 C CA . ASP A 1 80 ? 12.761 0.663 -9.316 1.00 55.16 80 ASP A CA 1
ATOM 666 C C . ASP A 1 80 ? 11.428 1.402 -9.531 1.00 55.16 80 ASP A C 1
ATOM 668 O O . ASP A 1 80 ? 10.986 2.096 -8.618 1.00 55.16 80 ASP A O 1
ATOM 672 N N . ARG A 1 81 ? 10.735 1.224 -10.665 1.00 64.81 81 ARG A N 1
ATOM 673 C CA . ARG A 1 81 ? 9.486 1.973 -10.935 1.00 64.81 81 ARG A CA 1
ATOM 674 C C . ARG A 1 81 ? 8.224 1.391 -10.313 1.00 64.81 81 ARG A C 1
ATOM 676 O O . ARG A 1 81 ? 7.363 2.128 -9.846 1.00 64.81 81 ARG A O 1
ATOM 683 N N . ASP A 1 82 ? 8.078 0.073 -10.368 1.00 79.25 82 ASP A N 1
ATOM 684 C CA . ASP A 1 82 ? 6.832 -0.564 -9.957 1.00 79.25 82 ASP A CA 1
ATOM 685 C C . ASP A 1 82 ? 6.832 -0.815 -8.448 1.00 79.25 82 ASP A C 1
ATOM 687 O O . ASP A 1 82 ? 7.776 -1.377 -7.886 1.00 79.25 82 ASP A O 1
ATOM 691 N N . ILE A 1 83 ? 5.736 -0.421 -7.803 1.00 90.00 83 ILE A N 1
ATOM 692 C CA . ILE A 1 83 ? 5.544 -0.548 -6.362 1.00 90.00 83 ILE A CA 1
ATOM 693 C C . ILE A 1 83 ? 4.477 -1.610 -6.110 1.00 90.00 83 ILE A C 1
ATOM 695 O O . ILE A 1 83 ? 3.331 -1.483 -6.544 1.00 90.00 83 ILE A O 1
ATOM 699 N N . LEU A 1 84 ? 4.858 -2.671 -5.409 1.00 89.69 84 LEU A N 1
ATOM 700 C CA . LEU A 1 84 ? 4.002 -3.800 -5.066 1.00 89.69 84 LEU A CA 1
ATOM 701 C C . LEU A 1 84 ? 3.367 -3.578 -3.694 1.00 89.69 84 LEU A C 1
ATOM 703 O O . LEU A 1 84 ? 4.082 -3.286 -2.738 1.00 89.69 84 LEU A O 1
ATOM 707 N N . LEU A 1 85 ? 2.060 -3.819 -3.562 1.00 92.75 85 LEU A N 1
ATOM 708 C CA . LEU A 1 85 ? 1.435 -4.039 -2.255 1.00 92.75 85 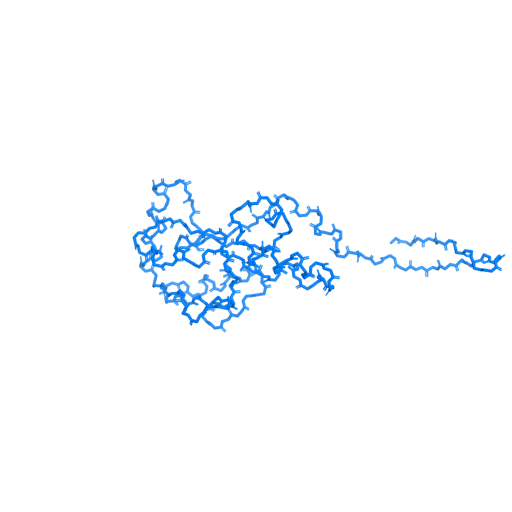LEU A CA 1
ATOM 709 C C . LEU A 1 85 ? 1.785 -5.451 -1.773 1.00 92.75 85 LEU A C 1
ATOM 711 O O . LEU A 1 85 ? 1.042 -6.404 -2.003 1.00 92.75 85 LEU A O 1
ATOM 715 N N . SER A 1 86 ? 2.955 -5.617 -1.164 1.00 88.12 86 SER A N 1
ATOM 716 C CA . SER A 1 86 ? 3.482 -6.932 -0.790 1.00 88.12 86 SER A CA 1
ATOM 717 C C . SER A 1 86 ? 2.752 -7.552 0.400 1.00 88.12 86 SER A C 1
ATOM 719 O O . SER A 1 86 ? 2.696 -8.776 0.529 1.00 88.12 86 SER A O 1
ATOM 721 N N . GLY A 1 87 ? 2.135 -6.727 1.245 1.00 90.00 87 GLY A N 1
ATOM 722 C CA . GLY A 1 87 ? 1.426 -7.184 2.429 1.00 90.00 87 GLY A CA 1
ATOM 723 C C . GLY A 1 87 ? 0.270 -6.278 2.823 1.00 90.00 87 GLY A C 1
ATOM 724 O O . GLY A 1 87 ? 0.219 -5.101 2.483 1.00 90.00 87 GLY A O 1
ATOM 725 N N . ILE A 1 88 ? -0.660 -6.860 3.576 1.00 94.56 88 ILE A N 1
ATOM 726 C CA . ILE A 1 88 ? -1.713 -6.123 4.278 1.00 94.56 88 ILE A CA 1
ATOM 727 C C . ILE A 1 88 ? -1.767 -6.688 5.691 1.00 94.56 88 ILE A C 1
ATOM 729 O O . ILE A 1 88 ? -2.022 -7.888 5.852 1.00 94.56 88 ILE A O 1
ATOM 733 N N . TYR A 1 89 ? -1.497 -5.850 6.685 1.00 93.88 89 TYR A N 1
ATOM 734 C CA . TYR A 1 89 ? -1.664 -6.180 8.094 1.00 93.88 89 TYR A CA 1
ATOM 735 C C . TYR A 1 89 ? -3.158 -6.186 8.429 1.00 93.88 89 TYR A C 1
ATOM 737 O O . TYR A 1 89 ? -3.844 -5.198 8.156 1.00 93.88 89 TYR A O 1
ATOM 745 N N . PRO A 1 90 ? -3.688 -7.285 8.990 1.00 92.81 90 PRO A N 1
ATOM 746 C CA . PRO A 1 90 ? -5.126 -7.464 9.120 1.00 92.81 90 PRO A CA 1
ATOM 747 C C . PRO A 1 90 ? -5.722 -6.570 10.216 1.00 92.81 90 PRO A C 1
ATOM 749 O O . PRO A 1 90 ? -5.393 -6.716 11.397 1.00 92.81 90 PRO A O 1
ATOM 752 N N . ASP A 1 91 ? -6.668 -5.719 9.821 1.00 96.06 91 ASP A N 1
ATOM 753 C CA . ASP A 1 91 ? -7.522 -4.904 10.687 1.00 96.06 91 ASP A CA 1
ATOM 754 C C . ASP A 1 91 ? -8.984 -4.961 10.188 1.00 96.06 91 ASP A C 1
ATOM 756 O O . ASP A 1 91 ? -9.220 -5.060 8.979 1.00 96.06 91 ASP A O 1
ATOM 760 N N . PRO A 1 92 ? -10.003 -4.890 11.067 1.00 95.75 92 PRO A N 1
ATOM 761 C CA . PRO A 1 92 ? -11.399 -4.837 10.631 1.00 95.75 92 PRO A CA 1
ATOM 762 C C . PRO A 1 92 ? -11.681 -3.763 9.567 1.00 95.75 92 PRO A C 1
ATOM 764 O O . PRO A 1 92 ? -12.452 -4.019 8.641 1.00 95.75 92 PRO A O 1
ATOM 767 N N . LEU A 1 93 ? -11.019 -2.603 9.652 1.00 96.56 93 LEU A N 1
ATOM 768 C CA . LEU A 1 93 ? -11.222 -1.458 8.760 1.00 96.56 93 LEU A CA 1
ATOM 769 C C . LEU A 1 93 ? -10.591 -1.641 7.368 1.00 96.56 93 LEU A C 1
ATOM 771 O O . LEU A 1 93 ? -11.026 -0.989 6.418 1.00 96.56 93 LEU A O 1
ATOM 775 N N . ASN A 1 94 ? -9.625 -2.557 7.210 1.00 94.88 94 ASN A N 1
ATOM 776 C CA . ASN A 1 94 ? -8.992 -2.868 5.920 1.00 94.88 94 ASN A CA 1
ATOM 777 C C . ASN A 1 94 ? -9.294 -4.286 5.390 1.00 94.88 94 ASN A C 1
ATOM 779 O O . ASN A 1 94 ? -8.842 -4.647 4.303 1.00 94.88 94 ASN A O 1
ATOM 783 N N . SER A 1 95 ? -10.103 -5.071 6.108 1.00 92.81 95 SER A N 1
ATOM 784 C CA . SER A 1 95 ? -10.425 -6.476 5.803 1.00 92.81 95 SER A CA 1
ATOM 785 C C . SER A 1 95 ? -10.929 -6.726 4.371 1.00 92.81 95 SER A C 1
ATOM 787 O O . SER A 1 95 ? -10.534 -7.703 3.729 1.00 92.81 95 SER A O 1
ATOM 789 N N . LYS A 1 96 ? -11.741 -5.806 3.836 1.00 94.44 96 LYS A N 1
ATOM 790 C CA . LYS A 1 96 ? -12.283 -5.842 2.464 1.00 94.44 96 LYS A CA 1
ATOM 791 C C . LYS A 1 96 ? -11.222 -5.714 1.363 1.00 94.44 96 LYS A C 1
ATOM 793 O O . LYS A 1 96 ? -11.503 -6.021 0.209 1.00 94.44 96 LYS A O 1
ATOM 798 N N . TYR A 1 97 ? -10.010 -5.277 1.704 1.00 94.81 97 TYR A N 1
ATOM 799 C CA . TYR A 1 97 ? -8.918 -5.059 0.755 1.00 94.81 97 TYR A CA 1
ATOM 800 C C . TYR A 1 97 ? -7.931 -6.229 0.677 1.00 94.81 97 TYR A C 1
ATOM 802 O O . TYR A 1 97 ? -6.947 -6.147 -0.050 1.00 94.81 97 TYR A O 1
ATOM 810 N N . SER A 1 98 ? -8.187 -7.345 1.366 1.00 88.69 98 SER A N 1
ATOM 811 C CA . SER A 1 98 ? -7.298 -8.520 1.379 1.00 88.69 98 SER A CA 1
ATOM 812 C C . SER A 1 98 ? -6.899 -9.021 -0.021 1.00 88.69 98 SER A C 1
ATOM 814 O O . SER A 1 98 ? -5.742 -9.385 -0.232 1.00 88.69 98 SER A O 1
ATOM 816 N N . GLY A 1 99 ? -7.815 -8.959 -0.996 1.00 88.62 99 GLY A N 1
ATOM 817 C CA . GLY A 1 99 ? -7.583 -9.353 -2.394 1.00 88.62 99 GLY A CA 1
ATOM 818 C C . GLY A 1 99 ? -6.665 -8.427 -3.209 1.00 88.62 99 GLY A C 1
ATOM 819 O O . GLY A 1 99 ? -6.324 -8.757 -4.342 1.00 88.62 99 GLY A O 1
ATOM 820 N N . TYR A 1 100 ? -6.250 -7.282 -2.658 1.00 92.06 100 TYR A N 1
ATOM 821 C CA . TYR A 1 100 ? -5.321 -6.350 -3.312 1.00 92.06 100 TYR A CA 1
ATOM 822 C C . TYR A 1 100 ? -3.856 -6.718 -3.064 1.00 92.06 100 TYR A C 1
ATOM 824 O O . TYR A 1 100 ? -2.960 -6.146 -3.688 1.00 92.06 100 TYR A O 1
ATOM 832 N N . ARG A 1 101 ? -3.588 -7.671 -2.163 1.00 87.38 101 ARG A N 1
ATOM 833 C CA . ARG A 1 101 ? -2.229 -8.151 -1.923 1.00 87.38 101 ARG A CA 1
ATOM 834 C C . ARG A 1 101 ? -1.610 -8.641 -3.235 1.00 87.38 101 ARG A C 1
ATOM 836 O O . ARG A 1 101 ? -2.261 -9.295 -4.045 1.00 87.38 101 ARG A O 1
ATOM 843 N N . TYR A 1 102 ? -0.340 -8.310 -3.420 1.00 84.50 102 TYR A N 1
ATOM 844 C CA . TYR A 1 102 ? 0.465 -8.587 -4.604 1.00 84.50 102 TYR A CA 1
ATOM 845 C C . TYR A 1 102 ? 0.022 -7.865 -5.888 1.00 84.50 102 TYR A C 1
ATOM 847 O O . TYR A 1 102 ? 0.467 -8.223 -6.978 1.00 84.50 102 TYR A O 1
ATOM 855 N N . LYS A 1 103 ? -0.819 -6.828 -5.788 1.00 85.94 103 LYS A N 1
ATOM 856 C CA . LYS A 1 103 ? -1.114 -5.935 -6.916 1.00 85.94 103 LYS A CA 1
ATOM 857 C C . LYS A 1 103 ? -0.095 -4.800 -7.000 1.00 85.94 103 LYS A C 1
ATOM 859 O O . LYS A 1 103 ? 0.446 -4.349 -5.988 1.00 85.94 103 LYS A O 1
ATOM 864 N N . ILE A 1 104 ? 0.147 -4.336 -8.224 1.00 88.56 104 ILE A N 1
ATOM 865 C CA . ILE A 1 104 ? 1.016 -3.190 -8.504 1.00 88.56 104 ILE A CA 1
ATOM 866 C C . ILE A 1 104 ? 0.204 -1.908 -8.365 1.00 88.56 104 ILE A C 1
ATOM 868 O O . ILE A 1 104 ? -0.862 -1.780 -8.976 1.00 88.56 104 ILE A O 1
ATOM 872 N N . LEU A 1 105 ? 0.712 -0.976 -7.565 1.00 94.38 105 LEU A N 1
ATOM 873 C CA . LEU A 1 105 ? 0.145 0.355 -7.422 1.00 94.38 105 LEU A CA 1
ATOM 874 C C . LEU A 1 105 ? 0.256 1.099 -8.757 1.00 94.38 105 LEU A C 1
ATOM 876 O O . LEU A 1 105 ? 1.325 1.184 -9.356 1.00 94.38 105 LEU A O 1
ATOM 880 N N . GLU A 1 106 ? -0.864 1.636 -9.222 1.00 93.62 106 GLU A N 1
ATOM 881 C CA . GLU A 1 106 ? -0.946 2.441 -10.440 1.00 93.62 106 GLU A CA 1
ATOM 882 C C . GLU A 1 106 ? -0.920 3.937 -10.121 1.00 93.62 106 GLU A C 1
ATOM 884 O O . GLU A 1 106 ? -0.225 4.706 -10.788 1.00 93.62 106 GLU A O 1
ATOM 889 N N . SER A 1 107 ? -1.653 4.360 -9.087 1.00 96.44 107 SER A N 1
ATOM 890 C CA . SER A 1 107 ? -1.670 5.758 -8.659 1.00 96.44 107 SER A CA 1
ATOM 891 C C . SER A 1 107 ? -2.127 5.933 -7.215 1.00 96.44 107 SER A C 1
ATOM 893 O O . SER A 1 107 ? -2.983 5.180 -6.751 1.00 96.44 107 SER A O 1
ATOM 895 N N . ILE A 1 108 ? -1.650 7.000 -6.575 1.00 98.00 108 ILE A N 1
ATOM 896 C CA . ILE A 1 108 ? -2.188 7.586 -5.346 1.00 98.00 108 ILE A CA 1
ATOM 897 C C . ILE A 1 108 ? -2.819 8.943 -5.680 1.00 98.00 108 ILE A C 1
ATOM 899 O O . ILE A 1 108 ? -2.143 9.820 -6.215 1.00 98.00 108 ILE A O 1
ATOM 903 N N . ASN A 1 109 ? -4.116 9.114 -5.410 1.00 97.81 109 ASN A N 1
ATOM 904 C CA . ASN A 1 109 ? -4.884 10.322 -5.749 1.00 97.81 109 ASN A CA 1
ATOM 905 C C . ASN A 1 109 ? -4.611 10.805 -7.191 1.00 97.81 109 ASN A C 1
ATOM 907 O O . ASN A 1 109 ? -4.231 11.953 -7.421 1.00 97.81 109 ASN A O 1
ATOM 911 N N . ASP A 1 110 ? -4.731 9.879 -8.151 1.00 96.88 110 ASP A N 1
ATOM 912 C CA . ASP A 1 110 ? -4.507 10.088 -9.592 1.00 96.88 110 ASP A CA 1
ATOM 913 C C . ASP A 1 110 ? -3.077 10.505 -9.993 1.00 96.88 110 ASP A C 1
ATOM 915 O O . ASP A 1 110 ? -2.826 10.904 -11.132 1.00 96.88 110 ASP A O 1
ATOM 919 N N . ARG A 1 111 ? -2.103 10.385 -9.083 1.00 97.00 111 ARG A N 1
ATOM 920 C CA . ARG A 1 111 ? -0.673 10.551 -9.369 1.00 97.00 111 ARG A CA 1
ATOM 921 C C . ARG A 1 111 ? 0.023 9.199 -9.380 1.00 97.00 111 ARG A C 1
ATOM 923 O O . ARG A 1 111 ? -0.031 8.470 -8.394 1.00 97.00 111 ARG A O 1
ATOM 930 N N . THR A 1 112 ? 0.686 8.873 -10.483 1.00 94.50 112 THR A N 1
ATOM 931 C CA . THR A 1 112 ? 1.530 7.677 -10.586 1.00 94.50 112 THR A CA 1
ATOM 932 C C . THR A 1 112 ? 2.901 7.971 -9.977 1.00 94.50 112 THR A C 1
ATOM 934 O O . THR A 1 112 ? 3.618 8.794 -10.550 1.00 94.50 112 THR A O 1
ATOM 937 N N . PRO A 1 113 ? 3.266 7.345 -8.843 1.00 93.06 113 PRO A N 1
ATOM 938 C CA . PRO A 1 113 ? 4.587 7.524 -8.251 1.00 93.06 113 PRO A CA 1
ATOM 939 C C . PRO A 1 113 ? 5.678 6.969 -9.174 1.00 93.06 113 PRO A C 1
ATOM 941 O O . PRO A 1 113 ? 5.481 5.924 -9.799 1.00 93.06 113 PRO A O 1
ATOM 944 N N . SER A 1 114 ? 6.828 7.642 -9.265 1.00 89.56 114 SER A N 1
ATOM 945 C CA . SER A 1 114 ? 7.954 7.143 -10.071 1.00 89.56 114 SER A CA 1
ATOM 946 C C . SER A 1 114 ? 8.746 6.022 -9.401 1.00 89.56 114 SER A C 1
ATOM 948 O O . SER A 1 114 ? 9.384 5.246 -10.110 1.00 89.56 114 SER A O 1
ATOM 950 N N . ASP A 1 115 ? 8.730 5.973 -8.068 1.00 88.31 115 ASP A N 1
ATOM 951 C CA . ASP A 1 115 ? 9.393 4.983 -7.218 1.00 88.31 115 ASP A CA 1
ATOM 952 C C . ASP A 1 115 ? 8.799 5.017 -5.789 1.00 88.31 115 ASP A C 1
ATOM 954 O O . ASP A 1 115 ? 7.862 5.768 -5.497 1.00 88.31 115 ASP A O 1
ATOM 958 N N . LEU A 1 116 ? 9.328 4.188 -4.881 1.00 90.81 116 LEU A N 1
ATOM 959 C CA . LEU A 1 116 ? 8.838 4.107 -3.500 1.00 90.81 116 LEU A CA 1
ATOM 960 C C . LEU A 1 116 ? 9.028 5.410 -2.701 1.00 90.81 116 LEU A C 1
ATOM 962 O O . LEU A 1 116 ? 8.194 5.721 -1.852 1.00 90.81 116 LEU A O 1
ATOM 966 N N . GLU A 1 117 ? 10.098 6.169 -2.934 1.00 91.12 117 GLU A N 1
ATOM 967 C CA . GLU A 1 117 ? 10.342 7.421 -2.205 1.00 91.12 117 GLU A CA 1
ATOM 968 C C . GLU A 1 117 ? 9.399 8.535 -2.687 1.00 91.12 117 GLU A C 1
ATOM 970 O O . GLU A 1 117 ? 8.911 9.338 -1.883 1.00 91.12 117 GLU A O 1
ATOM 975 N N . ASP A 1 118 ? 9.051 8.536 -3.974 1.00 93.38 118 ASP A N 1
ATOM 976 C CA . ASP A 1 118 ? 7.995 9.391 -4.515 1.00 93.38 118 ASP A CA 1
ATOM 977 C C . ASP A 1 118 ? 6.616 9.008 -3.949 1.00 93.38 118 ASP A C 1
ATOM 979 O O . ASP A 1 118 ? 5.854 9.884 -3.538 1.00 93.38 118 ASP A O 1
ATOM 983 N N . LEU A 1 119 ? 6.312 7.708 -3.796 1.00 95.25 119 LEU A N 1
ATOM 984 C CA . LEU A 1 119 ? 5.092 7.274 -3.097 1.00 95.25 119 LEU A CA 1
ATOM 985 C C . LEU A 1 119 ? 5.031 7.815 -1.665 1.00 95.25 119 LEU A C 1
ATOM 987 O O . LEU A 1 119 ? 3.998 8.358 -1.281 1.00 95.25 119 LEU A O 1
ATOM 991 N N . LYS A 1 120 ? 6.113 7.706 -0.886 1.00 95.19 120 LYS A N 1
ATOM 992 C CA . LYS A 1 120 ? 6.173 8.267 0.477 1.00 95.19 120 LYS A CA 1
ATOM 993 C C . LYS A 1 120 ? 5.922 9.773 0.476 1.00 95.19 120 LYS A C 1
ATOM 995 O O . LYS A 1 120 ? 5.145 10.282 1.281 1.00 95.19 120 LYS A O 1
ATOM 1000 N N . SER A 1 121 ? 6.543 10.486 -0.461 1.00 95.88 121 SER A N 1
ATOM 1001 C CA . SER A 1 121 ? 6.389 11.936 -0.603 1.00 95.88 121 SER A CA 1
ATOM 1002 C C . SER A 1 121 ? 4.949 12.327 -0.955 1.00 95.88 121 SER A C 1
ATOM 1004 O O . SER A 1 121 ? 4.390 13.252 -0.360 1.00 95.88 121 SER A O 1
ATOM 1006 N N . LEU A 1 122 ? 4.317 11.604 -1.885 1.00 96.75 122 LEU A N 1
ATOM 1007 C CA . LEU A 1 122 ? 2.915 11.796 -2.256 1.00 96.75 122 LEU A CA 1
ATOM 1008 C C . LEU A 1 122 ? 1.971 11.443 -1.105 1.00 96.75 122 LEU A C 1
ATOM 1010 O O . LEU A 1 122 ? 1.033 12.192 -0.846 1.00 96.75 122 LEU A O 1
ATOM 1014 N N . TRP A 1 123 ? 2.230 10.349 -0.389 1.00 96.81 123 TRP A N 1
ATOM 1015 C CA . TRP A 1 123 ? 1.446 9.947 0.775 1.00 96.81 123 TRP A CA 1
ATOM 1016 C C . TRP A 1 123 ? 1.436 11.047 1.832 1.00 96.81 123 TRP A C 1
ATOM 1018 O O . TRP A 1 123 ? 0.369 11.530 2.200 1.00 96.81 123 TRP A O 1
ATOM 1028 N N . LYS A 1 124 ? 2.620 11.534 2.223 1.00 95.69 124 LYS A N 1
ATOM 1029 C CA . LYS A 1 124 ? 2.768 12.644 3.170 1.00 95.69 124 LYS A CA 1
ATOM 1030 C C . LYS A 1 124 ? 2.061 13.913 2.697 1.00 95.69 124 LYS A C 1
ATOM 1032 O O . LYS A 1 124 ? 1.451 14.619 3.493 1.00 95.69 124 LYS A O 1
ATOM 1037 N N . LYS A 1 125 ? 2.119 14.212 1.397 1.00 96.50 125 LYS A N 1
ATOM 1038 C CA . LYS A 1 125 ? 1.422 15.364 0.806 1.00 96.50 125 LYS A CA 1
ATOM 1039 C C . LYS A 1 125 ? -0.102 15.262 0.936 1.00 96.50 125 LYS A C 1
ATOM 1041 O O . LYS A 1 125 ? -0.759 16.290 1.069 1.00 96.50 125 LYS A O 1
ATOM 1046 N N . PHE A 1 126 ? -0.660 14.057 0.840 1.00 95.88 126 PHE A N 1
ATOM 1047 C CA . PHE A 1 126 ? -2.102 13.814 0.940 1.00 95.88 126 PHE A CA 1
ATOM 1048 C C . PHE A 1 126 ? -2.566 13.445 2.355 1.00 95.88 126 PHE A C 1
ATOM 1050 O O . PHE A 1 126 ? -3.769 13.292 2.581 1.00 95.88 126 PHE A O 1
ATOM 1057 N N . TYR A 1 127 ? -1.629 13.334 3.296 1.00 90.56 127 TYR A N 1
ATOM 1058 C CA . TYR A 1 127 ? -1.900 13.095 4.705 1.00 90.56 127 TYR A CA 1
ATOM 1059 C C . TYR A 1 127 ? -2.813 14.183 5.282 1.00 90.56 127 TYR A C 1
ATOM 1061 O O . TYR A 1 127 ? -2.718 15.357 4.919 1.00 90.56 127 TYR A O 1
ATOM 1069 N N . GLY A 1 128 ? -3.730 13.791 6.163 1.00 91.44 128 GLY A N 1
ATOM 1070 C CA . GLY A 1 128 ? -4.801 14.652 6.671 1.00 91.44 128 GLY A CA 1
ATOM 1071 C C . GLY A 1 128 ? -6.052 14.694 5.785 1.00 91.44 128 GLY A C 1
ATOM 1072 O O . GLY A 1 128 ? -7.071 15.242 6.202 1.00 91.44 128 GLY A O 1
ATOM 1073 N N . GLY A 1 129 ? -5.999 14.114 4.582 1.00 94.94 129 GLY A N 1
ATOM 1074 C CA . GLY A 1 129 ? -7.122 14.021 3.653 1.00 94.94 129 GLY A CA 1
ATOM 1075 C C . GLY A 1 129 ? -7.632 12.593 3.449 1.00 94.94 129 GLY A C 1
ATOM 1076 O O . GLY A 1 129 ? -7.543 11.727 4.316 1.00 94.94 129 GLY A O 1
ATOM 1077 N N . THR A 1 130 ? -8.200 12.355 2.267 1.00 97.06 130 THR A N 1
ATOM 1078 C CA . THR A 1 130 ? -8.535 11.012 1.781 1.00 97.06 130 THR A CA 1
ATOM 1079 C C . THR A 1 130 ? -7.452 10.531 0.821 1.00 97.06 130 THR A C 1
ATOM 1081 O O . THR A 1 130 ? -7.053 11.253 -0.097 1.00 97.06 130 THR A O 1
ATOM 1084 N N . ILE A 1 131 ? -7.003 9.295 1.013 1.00 97.81 131 ILE A N 1
ATOM 1085 C CA . ILE A 1 131 ? -6.070 8.598 0.133 1.00 97.81 131 ILE A CA 1
ATOM 1086 C C . ILE A 1 131 ? -6.852 7.576 -0.694 1.00 97.81 131 ILE A C 1
ATOM 1088 O O . ILE A 1 131 ? -7.511 6.690 -0.154 1.00 97.81 131 ILE A O 1
ATOM 1092 N N . SER A 1 132 ? -6.762 7.704 -2.016 1.00 98.25 132 SER A N 1
ATOM 1093 C CA . SER A 1 132 ? -7.319 6.793 -3.014 1.00 98.25 132 SER A CA 1
ATOM 1094 C C . SER A 1 132 ? -6.185 6.125 -3.785 1.00 98.25 132 SER A C 1
ATOM 1096 O O . SER A 1 132 ? -5.373 6.800 -4.418 1.00 98.25 132 SER A O 1
ATOM 1098 N N . LEU A 1 133 ? -6.117 4.799 -3.734 1.00 98.44 133 LEU A N 1
ATOM 1099 C CA . LEU A 1 133 ? -5.076 3.995 -4.362 1.00 98.44 133 LEU A CA 1
ATOM 1100 C C . LEU A 1 133 ? -5.693 3.133 -5.459 1.00 98.44 133 LEU A C 1
ATOM 1102 O O . LEU A 1 133 ? -6.539 2.278 -5.184 1.00 98.44 133 LEU A O 1
ATOM 1106 N N . LYS A 1 134 ? -5.249 3.336 -6.697 1.00 97.88 134 LYS A N 1
ATOM 1107 C CA . LYS A 1 134 ? -5.627 2.505 -7.848 1.00 97.88 134 LYS A CA 1
ATOM 1108 C C . LYS A 1 134 ? -4.544 1.475 -8.108 1.00 97.88 134 LYS A C 1
ATOM 1110 O O . LYS A 1 134 ? -3.359 1.765 -7.945 1.00 97.88 134 LYS A O 1
ATOM 1115 N N . PHE A 1 135 ? -4.953 0.288 -8.529 1.00 93.69 135 PHE A N 1
ATOM 1116 C CA . PHE A 1 135 ? -4.059 -0.835 -8.765 1.00 93.69 135 PHE A CA 1
ATOM 1117 C C . PHE A 1 135 ? -4.284 -1.399 -10.159 1.00 93.69 135 PHE A C 1
ATOM 1119 O O . PHE A 1 135 ? -5.422 -1.519 -10.614 1.00 93.69 135 PHE A O 1
ATOM 1126 N N . ARG A 1 136 ? -3.196 -1.818 -10.809 1.00 86.81 136 ARG A N 1
ATOM 1127 C CA . ARG A 1 136 ? -3.265 -2.369 -12.164 1.00 86.81 136 ARG A CA 1
ATOM 1128 C C . ARG A 1 136 ? -4.177 -3.597 -12.201 1.00 86.81 136 ARG A C 1
ATOM 1130 O O . ARG A 1 136 ? -4.008 -4.533 -11.416 1.00 86.81 136 ARG A O 1
ATOM 1137 N N . GLY A 1 137 ? -5.116 -3.603 -13.145 1.00 82.31 137 GLY A N 1
ATOM 1138 C CA . GLY A 1 137 ? -6.063 -4.706 -13.334 1.00 82.31 137 GLY A CA 1
ATOM 1139 C C . GLY A 1 137 ? -7.135 -4.812 -12.242 1.00 82.31 137 GLY A C 1
ATOM 1140 O O . GLY A 1 137 ? -7.788 -5.849 -12.143 1.00 82.31 137 GLY A O 1
ATOM 1141 N N . VAL A 1 138 ? -7.313 -3.771 -11.420 1.00 89.44 138 VAL A N 1
ATOM 1142 C CA . VAL A 1 138 ? -8.363 -3.696 -10.399 1.00 89.44 138 VAL A CA 1
ATOM 1143 C C . VAL A 1 138 ? -9.183 -2.427 -10.614 1.00 89.44 138 VAL A C 1
ATOM 1145 O O . VAL A 1 138 ? -8.666 -1.319 -10.541 1.00 89.44 138 VAL A O 1
ATOM 1148 N N . ASN A 1 139 ? -10.483 -2.590 -10.866 1.00 88.50 139 ASN A N 1
ATOM 1149 C CA . ASN A 1 139 ? -11.363 -1.461 -11.193 1.00 88.50 139 ASN A CA 1
ATOM 1150 C C . ASN A 1 139 ? -11.706 -0.588 -9.978 1.00 88.50 139 ASN A C 1
ATOM 1152 O O . ASN A 1 139 ? -11.950 0.607 -10.125 1.00 88.50 139 ASN A O 1
ATOM 1156 N N . LEU A 1 140 ? -11.774 -1.186 -8.787 1.00 95.56 140 LEU A N 1
ATOM 1157 C CA . LEU A 1 140 ? -12.108 -0.469 -7.562 1.00 95.56 140 LEU A CA 1
ATOM 1158 C C . LEU A 1 140 ? -10.820 0.023 -6.883 1.00 95.56 140 LEU A C 1
ATOM 1160 O O . LEU A 1 140 ? -9.871 -0.750 -6.761 1.00 95.56 140 LEU A O 1
ATOM 1164 N N . PRO A 1 141 ? -10.751 1.291 -6.448 1.00 97.19 141 PRO A N 1
ATOM 1165 C CA . PRO A 1 141 ? -9.634 1.767 -5.648 1.00 97.19 141 PRO A CA 1
ATOM 1166 C C . PRO A 1 141 ? -9.775 1.346 -4.179 1.00 97.19 141 PRO A C 1
ATOM 1168 O O . PRO A 1 141 ? -10.881 1.156 -3.664 1.00 97.19 141 PRO A O 1
ATOM 1171 N N . ILE A 1 142 ? -8.647 1.289 -3.472 1.00 97.81 142 ILE A N 1
ATOM 1172 C CA . ILE A 1 142 ? -8.645 1.367 -2.008 1.00 97.81 142 ILE A CA 1
ATOM 1173 C C . ILE A 1 142 ? -8.833 2.833 -1.635 1.00 97.81 142 ILE A C 1
ATOM 1175 O O . ILE A 1 142 ? -8.057 3.673 -2.077 1.00 97.81 142 ILE A O 1
ATOM 1179 N N . VAL A 1 143 ? -9.826 3.136 -0.803 1.00 97.31 143 VAL A N 1
ATOM 1180 C CA . VAL A 1 143 ? -10.048 4.490 -0.282 1.00 97.31 143 VAL A CA 1
ATOM 1181 C C . VAL A 1 143 ? -9.995 4.450 1.239 1.00 97.31 143 VAL A C 1
ATOM 1183 O O . VAL A 1 143 ? -10.684 3.630 1.858 1.00 97.31 143 VAL A O 1
ATOM 1186 N N . LEU A 1 144 ? -9.155 5.303 1.823 1.00 96.81 144 LEU A N 1
ATOM 1187 C CA . LEU A 1 144 ? -8.954 5.443 3.263 1.00 96.81 144 LEU A CA 1
ATOM 1188 C C . LEU A 1 144 ? -8.950 6.930 3.630 1.00 96.81 144 LEU A C 1
ATOM 1190 O O . LEU A 1 144 ? -8.238 7.721 3.012 1.00 96.81 144 LEU A O 1
ATOM 1194 N N . ASP A 1 145 ? -9.738 7.305 4.631 1.00 96.81 145 ASP A N 1
ATOM 1195 C CA . ASP A 1 145 ? -9.606 8.604 5.290 1.00 96.81 145 ASP A CA 1
ATOM 1196 C C . ASP A 1 145 ? -8.516 8.564 6.373 1.00 96.81 145 ASP A C 1
ATOM 1198 O O . ASP A 1 145 ? -8.047 7.495 6.782 1.00 96.81 145 ASP A O 1
ATOM 1202 N N . GLN A 1 146 ? -8.110 9.749 6.827 1.00 95.50 146 GLN A N 1
ATOM 1203 C CA . GLN A 1 146 ? -7.054 9.904 7.821 1.00 95.50 146 GLN A CA 1
ATOM 1204 C C . GLN A 1 146 ? -7.357 9.182 9.145 1.00 95.50 146 GLN A C 1
ATOM 1206 O O . GLN A 1 146 ? -6.504 8.469 9.665 1.00 95.50 146 GLN A O 1
ATOM 1211 N N . ASP A 1 147 ? -8.580 9.310 9.666 1.00 96.69 147 ASP A N 1
ATOM 1212 C CA . ASP A 1 147 ? -8.988 8.674 10.927 1.00 96.69 147 ASP A CA 1
ATOM 1213 C C . ASP A 1 147 ? -8.886 7.141 10.846 1.00 96.69 147 ASP A C 1
ATOM 1215 O O . ASP A 1 147 ? -8.433 6.475 11.781 1.00 96.69 147 ASP A O 1
ATOM 1219 N N . THR A 1 148 ? -9.242 6.573 9.696 1.00 96.88 148 THR A N 1
ATOM 1220 C CA . THR A 1 148 ? -9.094 5.149 9.410 1.00 96.88 148 THR A CA 1
ATOM 1221 C C . THR A 1 148 ? -7.623 4.738 9.391 1.00 96.88 148 THR A C 1
ATOM 1223 O O . THR A 1 148 ? -7.274 3.728 10.008 1.00 96.88 148 THR A O 1
ATOM 1226 N N . ILE A 1 149 ? -6.757 5.506 8.719 1.00 97.00 149 ILE A N 1
ATOM 1227 C CA . ILE A 1 149 ? -5.308 5.245 8.663 1.00 97.00 149 ILE A CA 1
ATOM 1228 C C . ILE A 1 149 ? -4.716 5.242 10.076 1.00 97.00 149 ILE A C 1
ATOM 1230 O O . ILE A 1 149 ? -4.074 4.263 10.462 1.00 97.00 149 ILE A O 1
ATOM 1234 N N . ASP A 1 150 ? -5.002 6.273 10.871 1.00 96.44 150 ASP A N 1
ATOM 1235 C CA . ASP A 1 150 ? -4.476 6.428 12.230 1.00 96.44 150 ASP A CA 1
ATOM 1236 C C . ASP A 1 150 ? -4.920 5.283 13.145 1.00 96.44 150 ASP A C 1
ATOM 1238 O O . ASP A 1 150 ? -4.105 4.661 13.836 1.00 96.44 150 ASP A O 1
ATOM 1242 N N . LYS A 1 151 ? -6.212 4.931 13.109 1.00 97.50 151 LYS A N 1
ATOM 1243 C CA . LYS A 1 151 ? -6.758 3.812 13.893 1.00 97.50 151 LYS A CA 1
ATOM 1244 C C . LYS A 1 151 ? -6.093 2.489 13.543 1.00 97.50 151 LYS A C 1
ATOM 1246 O O . LYS A 1 151 ? -5.791 1.706 14.448 1.00 97.50 151 LYS A O 1
ATOM 1251 N N . ILE A 1 152 ? -5.876 2.228 12.255 1.00 97.06 152 ILE A N 1
ATOM 1252 C CA . ILE A 1 152 ? -5.200 1.012 11.802 1.00 97.06 152 ILE A CA 1
ATOM 1253 C C . ILE A 1 152 ? -3.739 1.018 12.27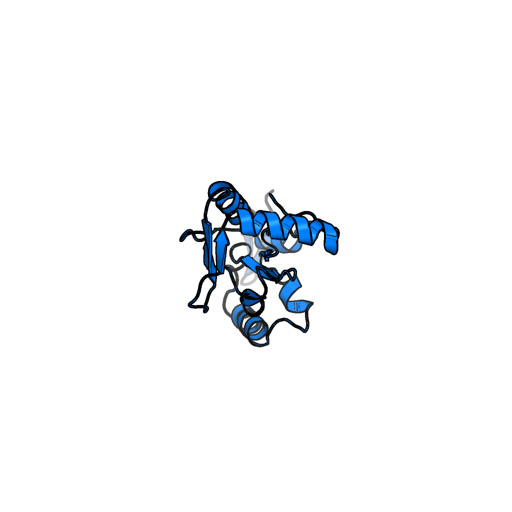1 1.00 97.06 152 ILE A C 1
ATOM 1255 O O . ILE A 1 152 ? -3.297 0.035 12.868 1.00 97.06 152 ILE A O 1
ATOM 1259 N N . ASN A 1 153 ? -3.010 2.120 12.077 1.00 96.00 153 ASN A N 1
ATOM 1260 C CA . ASN A 1 153 ? -1.601 2.243 12.461 1.00 96.00 153 ASN A CA 1
ATOM 1261 C C . ASN A 1 153 ? -1.400 2.000 13.969 1.00 96.00 153 ASN A C 1
ATOM 1263 O O . ASN A 1 153 ? -0.559 1.186 14.357 1.00 96.00 153 ASN A O 1
ATOM 1267 N N . ILE A 1 154 ? -2.240 2.600 14.822 1.00 96.19 154 ILE A N 1
ATOM 1268 C CA . ILE A 1 154 ? -2.217 2.389 16.282 1.00 96.19 154 ILE A CA 1
ATOM 1269 C C . ILE A 1 154 ? -2.430 0.910 16.637 1.00 96.19 154 ILE A C 1
ATOM 1271 O O . ILE A 1 154 ? -1.714 0.345 17.471 1.00 96.19 154 ILE A O 1
ATOM 1275 N N . ARG A 1 155 ? -3.425 0.259 16.022 1.00 95.75 155 ARG A N 1
ATOM 1276 C CA . ARG A 1 155 ? -3.751 -1.148 16.308 1.00 95.75 155 ARG A CA 1
ATOM 1277 C C . ARG A 1 155 ? -2.669 -2.100 15.825 1.00 95.75 155 ARG A C 1
ATOM 1279 O O . ARG A 1 155 ? -2.389 -3.079 16.515 1.00 95.75 155 ARG A O 1
ATOM 1286 N N . ILE A 1 156 ? -2.058 -1.821 14.677 1.00 93.50 156 ILE A N 1
ATOM 1287 C CA . ILE A 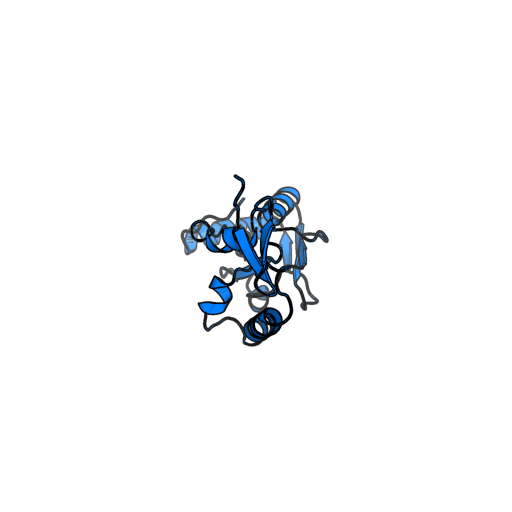1 156 ? -0.963 -2.628 14.137 1.00 93.50 156 ILE A CA 1
ATOM 1288 C C . ILE A 1 156 ? 0.257 -2.539 15.039 1.00 93.50 156 ILE A C 1
ATOM 1290 O O . ILE A 1 156 ? 0.776 -3.588 15.417 1.00 93.50 156 ILE A O 1
ATOM 1294 N N . LYS A 1 157 ? 0.643 -1.331 15.466 1.00 92.31 157 LYS A N 1
ATOM 1295 C CA . LYS A 1 157 ? 1.734 -1.141 16.429 1.00 92.31 157 LYS A CA 1
ATOM 1296 C C . LYS A 1 157 ? 1.494 -1.957 17.696 1.00 92.31 157 LYS A C 1
ATOM 1298 O O . LYS A 1 157 ? 2.347 -2.734 18.103 1.00 92.31 157 LYS A O 1
ATOM 1303 N N . LYS A 1 158 ? 0.284 -1.885 18.261 1.00 93.25 158 LYS A N 1
ATOM 1304 C CA . LYS A 1 158 ? -0.084 -2.649 19.465 1.00 93.25 158 LYS A CA 1
ATOM 1305 C C . LYS A 1 158 ? -0.078 -4.172 19.262 1.00 93.25 158 LYS A C 1
ATOM 1307 O O . LYS A 1 158 ? 0.233 -4.902 20.196 1.00 93.25 158 LYS A O 1
ATOM 1312 N N . ARG A 1 159 ? -0.509 -4.662 18.095 1.00 92.19 159 ARG A N 1
ATOM 1313 C CA . ARG A 1 159 ? -0.740 -6.098 17.852 1.00 92.19 159 ARG A CA 1
ATOM 1314 C C . ARG A 1 159 ? 0.482 -6.831 17.304 1.00 92.19 159 ARG A C 1
ATOM 1316 O O . ARG A 1 159 ? 0.632 -8.016 17.585 1.00 92.19 159 ARG A O 1
ATOM 1323 N N . PHE A 1 160 ? 1.287 -6.160 16.491 1.00 87.25 160 PHE A N 1
ATOM 1324 C CA . PHE A 1 160 ? 2.378 -6.771 15.732 1.00 87.25 160 PHE A CA 1
ATOM 1325 C C . PHE A 1 160 ? 3.755 -6.198 16.077 1.00 87.25 160 PHE A C 1
ATOM 1327 O O . PHE A 1 160 ? 4.733 -6.713 15.551 1.00 87.25 160 PHE A O 1
ATOM 1334 N N . ASP A 1 161 ? 3.834 -5.174 16.938 1.00 87.06 161 ASP A N 1
ATOM 1335 C CA . ASP A 1 161 ? 5.082 -4.474 17.289 1.00 87.06 161 ASP A CA 1
ATOM 1336 C C . ASP A 1 161 ? 5.810 -3.901 16.058 1.00 87.06 161 ASP A C 1
ATOM 1338 O O . ASP A 1 161 ? 7.032 -3.917 15.943 1.00 87.06 161 ASP A O 1
ATOM 1342 N N . VAL A 1 162 ? 5.024 -3.419 15.089 1.00 85.44 162 VAL A N 1
ATOM 1343 C CA . VAL A 1 162 ? 5.520 -2.802 13.854 1.00 85.44 162 VAL A CA 1
ATOM 1344 C C . VAL A 1 162 ? 5.134 -1.332 13.836 1.00 85.44 162 VAL A C 1
ATOM 1346 O O . VAL A 1 162 ? 3.965 -0.984 14.012 1.00 85.44 162 VAL A O 1
ATOM 1349 N N . GLU A 1 163 ? 6.118 -0.471 13.599 1.00 87.62 163 GLU A N 1
ATOM 1350 C CA . GLU A 1 163 ? 5.918 0.967 13.468 1.00 87.62 163 GLU A CA 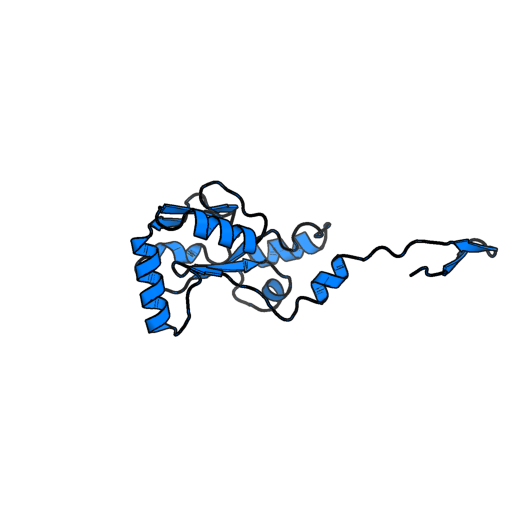1
ATOM 1351 C C . GLU A 1 163 ? 5.530 1.309 12.024 1.00 87.62 163 GLU A C 1
ATOM 1353 O O . GLU A 1 163 ? 6.176 0.862 11.074 1.00 87.62 163 GLU A O 1
ATOM 1358 N N . ALA A 1 164 ? 4.422 2.034 11.864 1.00 84.88 164 ALA A N 1
ATOM 1359 C CA . ALA A 1 164 ? 3.996 2.535 10.565 1.00 84.88 164 ALA A CA 1
ATOM 1360 C C . ALA A 1 164 ? 4.826 3.768 10.187 1.00 84.88 164 ALA A C 1
ATOM 1362 O O . ALA A 1 164 ? 5.232 4.539 11.055 1.00 84.88 164 ALA A O 1
ATOM 1363 N N . ASP A 1 165 ? 5.045 3.949 8.892 1.00 83.25 165 ASP A N 1
ATOM 1364 C CA . ASP A 1 165 ? 5.626 5.154 8.329 1.00 83.25 165 ASP A CA 1
ATOM 1365 C C . ASP A 1 165 ? 4.556 6.272 8.321 1.00 83.25 165 ASP A C 1
ATOM 1367 O O . ASP A 1 165 ? 3.446 6.082 7.800 1.00 83.25 165 ASP A O 1
ATOM 1371 N N . GLU A 1 166 ? 4.888 7.413 8.939 1.00 62.78 166 GLU A N 1
ATOM 1372 C CA . GLU A 1 166 ? 4.057 8.632 9.024 1.00 62.78 166 GLU A CA 1
ATOM 1373 C C . GLU A 1 166 ? 4.155 9.509 7.762 1.00 62.78 166 GLU A C 1
ATOM 1375 O O . GLU A 1 166 ? 5.287 9.833 7.323 1.00 62.78 166 GLU A O 1
#